Protein AF-A0A3P5XHW2-F1 (afdb_monomer_lite)

Organism: NCBI:txid2483812

Secondary structure (DSSP, 8-state):
--SS---TTHHHHH-HHHHHHHHHHHHHHHHHHHHHHHHHHHHH-GGGS-TTTHHHHHHHHHHHHHHHHHHHHHHHHHHHHHHHHHTT---HHHHHHHHHHHHHHHHHHH--TTHHHHHHHHHHHHHHHHHHH-GGG-

Radius of gyration: 16.97 Å; chains: 1; bounding box: 42×30×45 Å

pLDDT: mean 77.29, std 12.55, range [46.97, 91.38]

Sequence (138 aa):
MSLIASTPRGFSLAGWRAVAGVTLGWCLAPALLAGLGWMVLQISGPDRIGPDYPGWEMLAVFFALSPLITGPVWGVIGAGAAWGMQHGAYGSLSAALLGALAGFAAEVSTGIPLLAPLGAAFATFHRFTLALIRPGAF

Structure (mmCIF, N/CA/C/O backbone):
data_AF-A0A3P5XHW2-F1
#
_entry.id   AF-A0A3P5XHW2-F1
#
loop_
_atom_site.group_PDB
_atom_site.id
_atom_site.type_symbol
_atom_site.label_atom_id
_atom_site.label_alt_id
_atom_site.label_comp_id
_atom_site.label_asym_id
_atom_site.label_entity_id
_atom_site.label_seq_id
_atom_site.pdbx_PDB_ins_code
_atom_site.Cartn_x
_atom_site.Cartn_y
_atom_site.Cartn_z
_atom_site.occupancy
_atom_site.B_iso_or_equiv
_atom_site.auth_seq_id
_atom_site.auth_comp_id
_atom_site.auth_asym_id
_atom_site.auth_atom_id
_atom_site.pdbx_PDB_model_num
ATOM 1 N N . MET A 1 1 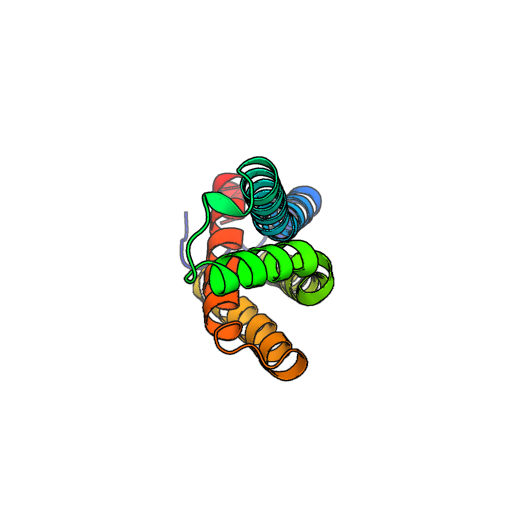? -2.476 6.298 21.266 1.00 46.97 1 MET A N 1
ATOM 2 C CA . MET A 1 1 ? -2.609 5.876 19.857 1.00 46.97 1 MET A CA 1
ATOM 3 C C . MET A 1 1 ? -2.057 4.476 19.768 1.00 46.97 1 MET A C 1
ATOM 5 O O . MET A 1 1 ? -0.890 4.282 20.100 1.00 46.97 1 MET A O 1
ATOM 9 N N . SER A 1 2 ? -2.901 3.491 19.484 1.00 47.50 2 SER A N 1
ATOM 10 C CA . SER A 1 2 ? -2.457 2.104 19.478 1.00 47.50 2 SER A CA 1
ATOM 11 C C . SER A 1 2 ? -1.799 1.815 18.136 1.00 47.50 2 SER A C 1
ATOM 13 O O . SER A 1 2 ? -2.443 1.757 17.093 1.00 47.50 2 SER A O 1
ATOM 15 N N . LEU A 1 3 ? -0.489 1.567 18.143 1.00 54.59 3 LEU A N 1
ATOM 16 C CA . LEU A 1 3 ? 0.191 1.023 16.964 1.00 54.59 3 LEU A CA 1
ATOM 17 C C . LEU A 1 3 ? -0.292 -0.398 16.625 1.00 54.59 3 LEU A C 1
ATOM 19 O O . LEU A 1 3 ? 0.018 -0.891 15.540 1.00 54.59 3 LEU A O 1
ATOM 23 N N . ILE A 1 4 ? -1.092 -1.017 17.495 1.00 63.56 4 ILE A N 1
ATOM 24 C CA . ILE A 1 4 ? -1.443 -2.434 17.450 1.00 63.56 4 ILE A CA 1
ATOM 25 C C . ILE A 1 4 ? -2.694 -2.685 16.601 1.00 63.56 4 ILE A C 1
ATOM 27 O O . ILE A 1 4 ? -2.693 -3.641 15.836 1.00 63.56 4 ILE A O 1
ATOM 31 N N . ALA A 1 5 ? -3.728 -1.838 16.671 1.00 67.38 5 ALA A N 1
ATOM 32 C CA . ALA A 1 5 ? -4.971 -2.025 15.914 1.00 67.38 5 ALA A CA 1
ATOM 33 C C . ALA A 1 5 ? -5.813 -0.740 15.853 1.00 67.38 5 ALA A C 1
ATOM 35 O O . ALA A 1 5 ? -5.706 0.110 16.731 1.00 67.38 5 ALA A O 1
ATOM 36 N N . SER A 1 6 ? -6.660 -0.619 14.830 1.00 76.75 6 SER A N 1
ATOM 37 C CA . SER A 1 6 ? -7.662 0.447 14.705 1.00 76.75 6 SER A CA 1
ATOM 38 C C . SER A 1 6 ? -8.710 0.390 15.822 1.00 76.75 6 SER A C 1
ATOM 40 O O . SER A 1 6 ? -9.020 -0.687 16.324 1.00 76.75 6 SER A O 1
ATOM 42 N N . THR A 1 7 ? -9.350 1.511 16.150 1.00 78.75 7 THR A N 1
ATOM 43 C CA . THR A 1 7 ? -10.450 1.515 17.132 1.00 78.75 7 THR A CA 1
ATOM 44 C C . THR A 1 7 ? -11.720 0.831 16.580 1.00 78.75 7 THR A C 1
ATOM 46 O O . THR A 1 7 ? -11.900 0.785 15.362 1.00 78.75 7 THR A O 1
ATOM 49 N N . PRO A 1 8 ? -12.667 0.360 17.424 1.00 72.44 8 PRO A N 1
ATOM 50 C CA . PRO A 1 8 ? -13.936 -0.264 16.990 1.00 72.44 8 PRO A CA 1
ATOM 51 C C . PRO A 1 8 ? -14.897 0.652 16.201 1.00 72.44 8 PRO A C 1
ATOM 53 O O . PRO A 1 8 ? -16.014 0.267 15.874 1.00 72.44 8 PRO A O 1
ATOM 56 N N . ARG A 1 9 ? -14.488 1.893 15.916 1.00 78.88 9 ARG A N 1
ATOM 57 C CA . ARG A 1 9 ? -15.175 2.864 15.049 1.00 78.88 9 ARG A CA 1
ATOM 58 C C . ARG A 1 9 ? -14.206 3.491 14.039 1.00 78.88 9 ARG A C 1
ATOM 60 O O . ARG A 1 9 ? -14.477 4.560 13.492 1.00 78.88 9 ARG A O 1
ATOM 67 N N . GLY A 1 10 ? -13.066 2.846 13.791 1.00 78.00 10 GLY A N 1
ATOM 68 C CA . GLY A 1 10 ? -11.980 3.386 12.978 1.00 78.00 10 GLY A CA 1
ATOM 69 C C . GLY A 1 10 ? -12.457 3.798 11.589 1.00 78.00 10 GLY A C 1
ATOM 70 O O . GLY A 1 10 ? -12.137 4.889 11.123 1.00 78.00 10 GLY A O 1
ATOM 71 N N . PHE A 1 11 ? -13.314 2.991 10.958 1.00 83.75 11 PHE A N 1
ATOM 72 C CA . PHE A 1 11 ? -13.835 3.312 9.629 1.00 83.75 11 PHE A CA 1
ATOM 73 C C . PHE A 1 11 ? -14.775 4.526 9.610 1.00 83.75 11 PHE A C 1
ATOM 75 O O . PHE A 1 11 ? -14.666 5.355 8.709 1.00 83.75 11 PHE A O 1
ATOM 82 N N . SER A 1 12 ? -15.662 4.686 10.601 1.00 85.25 12 SER A N 1
ATOM 83 C CA . SER A 1 12 ? -16.545 5.862 10.658 1.00 85.25 12 SER A CA 1
ATOM 84 C C . SER A 1 12 ? -15.765 7.149 10.936 1.00 85.25 12 SER A C 1
ATOM 86 O O . SER A 1 12 ? -16.152 8.214 10.468 1.00 85.25 12 SER A O 1
ATOM 88 N N . LEU A 1 13 ? -14.663 7.045 11.686 1.00 83.75 13 LEU A N 1
ATOM 89 C CA . LEU A 1 13 ? -13.793 8.168 12.040 1.00 83.75 13 LEU A CA 1
ATOM 90 C C . LEU A 1 13 ? -12.844 8.560 10.900 1.00 83.75 13 LEU A C 1
ATOM 92 O O . LEU A 1 13 ? -12.595 9.746 10.684 1.00 83.75 13 LEU A O 1
ATOM 96 N N . ALA A 1 14 ? -12.322 7.586 10.154 1.00 85.19 14 ALA A N 1
ATOM 97 C CA . ALA A 1 14 ? -11.479 7.856 8.995 1.00 85.19 14 ALA A CA 1
ATOM 98 C C . ALA A 1 14 ? -12.298 8.313 7.779 1.00 85.19 14 ALA A C 1
ATOM 100 O O . ALA A 1 14 ? -11.922 9.269 7.094 1.00 85.19 14 ALA A O 1
ATOM 101 N N . GLY A 1 15 ? -13.433 7.650 7.541 1.00 87.81 15 GLY A N 1
ATOM 102 C CA . GLY A 1 15 ? -14.312 7.858 6.398 1.00 87.81 15 GLY A CA 1
ATOM 103 C C . GLY A 1 15 ? -13.784 7.228 5.105 1.00 87.81 15 GLY A C 1
ATOM 104 O O . GLY A 1 15 ? -12.580 7.176 4.849 1.00 87.81 15 GLY A O 1
ATOM 105 N N . TRP A 1 16 ? -14.706 6.798 4.235 1.00 88.31 16 TRP A N 1
ATOM 106 C CA . TRP A 1 16 ? -14.367 6.121 2.974 1.00 88.31 16 TRP A CA 1
ATOM 107 C C . TRP A 1 16 ? -13.466 6.969 2.066 1.00 88.31 16 TRP A C 1
ATOM 109 O O . TRP A 1 16 ? -12.580 6.436 1.408 1.00 88.31 16 TRP A O 1
ATOM 119 N N . ARG A 1 17 ? -13.656 8.296 2.070 1.00 89.75 17 ARG A N 1
ATOM 120 C CA . ARG A 1 17 ? -12.87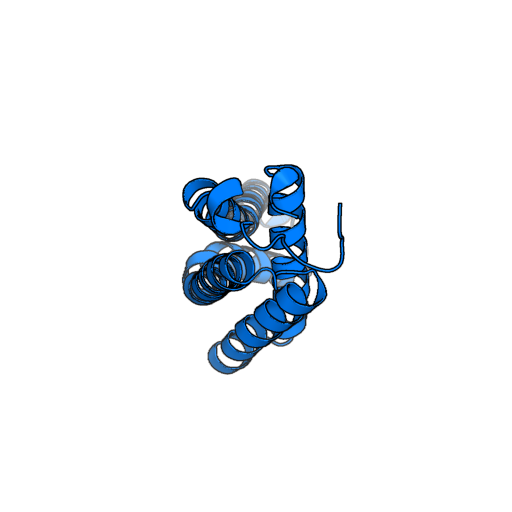4 9.237 1.254 1.00 89.75 17 ARG A CA 1
ATOM 121 C C . ARG A 1 17 ? -11.396 9.233 1.625 1.00 89.75 17 ARG A C 1
ATOM 123 O O . ARG A 1 17 ? -10.559 9.308 0.735 1.00 89.75 17 ARG A O 1
ATOM 130 N N . ALA A 1 18 ? -11.075 9.140 2.918 1.00 87.25 18 ALA A N 1
ATOM 131 C CA . ALA A 1 18 ? -9.687 9.089 3.364 1.00 87.25 18 ALA A CA 1
ATOM 132 C C . ALA A 1 18 ? -9.047 7.754 2.975 1.00 87.25 18 ALA A C 1
ATOM 134 O O . ALA A 1 18 ? -7.951 7.748 2.429 1.00 87.25 18 ALA A O 1
ATOM 135 N N . VAL A 1 19 ? -9.756 6.638 3.181 1.00 88.44 19 VAL A N 1
ATOM 136 C CA . VAL A 1 19 ? -9.275 5.304 2.787 1.00 88.44 19 VAL A CA 1
ATOM 137 C C . VAL A 1 19 ? -9.032 5.243 1.280 1.00 88.44 19 VAL A C 1
ATOM 139 O O . VAL A 1 19 ? -7.918 4.953 0.861 1.00 88.44 19 VAL A O 1
ATOM 142 N N . ALA A 1 20 ? -10.028 5.606 0.468 1.00 89.94 20 ALA A N 1
ATOM 143 C CA . ALA A 1 20 ? -9.908 5.619 -0.987 1.00 89.94 20 ALA A CA 1
ATOM 144 C C . ALA A 1 20 ? -8.823 6.592 -1.470 1.00 89.94 20 ALA A C 1
ATOM 146 O O . ALA A 1 20 ? -8.023 6.229 -2.324 1.00 89.94 20 ALA A O 1
ATOM 147 N N . GLY A 1 21 ? -8.754 7.799 -0.901 1.00 90.06 21 GLY A N 1
ATOM 148 C CA . GLY A 1 21 ? -7.755 8.802 -1.266 1.00 90.06 21 GLY A CA 1
ATOM 149 C C . GLY A 1 21 ? -6.325 8.353 -0.969 1.00 90.06 21 GLY A C 1
ATOM 150 O O . GLY A 1 21 ? -5.455 8.506 -1.819 1.00 90.06 21 GLY A O 1
ATOM 151 N N . VAL A 1 22 ? -6.078 7.747 0.195 1.00 90.25 22 VAL A N 1
ATOM 152 C CA . VAL A 1 22 ? -4.749 7.225 0.552 1.00 90.25 22 VAL A CA 1
ATOM 153 C C . VAL A 1 22 ? -4.398 5.995 -0.280 1.00 90.25 22 VAL A C 1
ATOM 155 O O . VAL A 1 22 ? -3.268 5.888 -0.747 1.00 90.25 22 VAL A O 1
ATOM 158 N N . THR A 1 23 ? -5.355 5.096 -0.528 1.00 89.81 23 THR A N 1
ATOM 159 C CA . THR A 1 23 ? -5.151 3.944 -1.419 1.00 89.81 23 THR A CA 1
ATOM 160 C C . THR A 1 23 ? -4.810 4.388 -2.839 1.00 89.81 23 THR A C 1
ATOM 162 O O . THR A 1 23 ? -3.840 3.902 -3.410 1.00 89.81 23 THR A O 1
ATOM 165 N N . LEU A 1 24 ? -5.560 5.338 -3.403 1.00 87.75 24 LEU A N 1
ATOM 166 C CA . LEU A 1 24 ? -5.281 5.894 -4.728 1.00 87.75 24 LEU A CA 1
ATOM 167 C C . LEU A 1 24 ? -3.951 6.647 -4.748 1.00 87.75 24 LEU A C 1
ATOM 169 O O . LEU A 1 24 ? -3.190 6.494 -5.695 1.00 87.75 24 LEU A O 1
ATOM 173 N N . GLY A 1 25 ? -3.645 7.412 -3.699 1.00 86.62 25 GLY A N 1
ATOM 174 C CA . GLY A 1 25 ? -2.376 8.121 -3.563 1.00 86.62 25 GLY A CA 1
ATOM 175 C C . GLY A 1 25 ? -1.184 7.171 -3.604 1.00 86.62 25 GLY A C 1
ATOM 176 O O . GLY A 1 25 ? -0.265 7.391 -4.382 1.00 86.62 25 GLY A O 1
ATOM 177 N N . TRP A 1 26 ? -1.219 6.078 -2.841 1.00 85.69 26 TRP A N 1
ATOM 178 C CA . TRP A 1 26 ? -0.147 5.078 -2.847 1.00 85.69 26 TRP A CA 1
ATOM 179 C C . TRP A 1 26 ? -0.128 4.186 -4.092 1.00 85.69 26 TRP A C 1
ATOM 181 O O . TRP A 1 26 ? 0.936 3.708 -4.468 1.00 85.69 26 TRP A O 1
ATOM 191 N N . CYS A 1 27 ? -1.267 4.004 -4.761 1.00 85.31 27 CYS A N 1
ATOM 192 C CA . CYS A 1 27 ? -1.331 3.340 -6.062 1.00 85.31 27 CYS A CA 1
ATOM 193 C C . CYS A 1 27 ? -0.693 4.200 -7.168 1.00 85.31 27 CYS A C 1
ATOM 195 O O . CYS A 1 27 ? 0.065 3.701 -7.995 1.00 85.31 27 CYS A O 1
ATOM 197 N N . LEU A 1 28 ? -0.970 5.508 -7.174 1.00 82.69 28 LEU A N 1
ATOM 198 C CA . LEU A 1 28 ? -0.555 6.422 -8.239 1.00 82.69 28 LEU A CA 1
ATOM 199 C C . LEU A 1 28 ? 0.822 7.047 -8.005 1.00 82.69 28 LEU A C 1
ATOM 201 O O . LEU A 1 28 ? 1.537 7.278 -8.973 1.00 82.69 28 LEU A O 1
ATOM 205 N N . ALA A 1 29 ? 1.220 7.328 -6.761 1.00 81.12 29 ALA A N 1
ATOM 206 C CA . ALA A 1 29 ? 2.465 8.043 -6.470 1.00 81.12 29 ALA A CA 1
ATOM 207 C C . ALA A 1 29 ? 3.722 7.332 -7.006 1.00 81.12 29 ALA A C 1
ATOM 209 O O . ALA A 1 29 ? 4.524 8.005 -7.656 1.00 81.12 29 ALA A O 1
ATOM 210 N N . PRO A 1 30 ? 3.901 6.006 -6.836 1.00 72.94 30 PRO A N 1
ATOM 211 C CA . PRO A 1 30 ? 5.042 5.301 -7.420 1.00 72.94 30 PRO A CA 1
ATOM 212 C C . PRO A 1 30 ? 5.051 5.376 -8.951 1.00 72.94 30 PRO A C 1
ATOM 214 O O . PRO A 1 30 ? 6.104 5.554 -9.555 1.00 72.94 30 PRO A O 1
ATOM 217 N N . ALA A 1 31 ? 3.875 5.312 -9.578 1.00 73.56 31 ALA A N 1
ATOM 218 C CA . ALA A 1 31 ? 3.743 5.396 -11.027 1.00 73.56 31 ALA A CA 1
ATOM 219 C C . ALA A 1 31 ? 4.033 6.789 -11.576 1.00 73.56 31 ALA A C 1
ATOM 221 O O . ALA A 1 31 ? 4.657 6.928 -12.625 1.00 73.56 31 ALA A O 1
ATOM 222 N N . LEU A 1 32 ? 3.624 7.823 -10.843 1.00 73.06 32 LEU A N 1
ATOM 223 C CA . LEU A 1 32 ? 3.897 9.215 -11.178 1.00 73.06 32 LEU A CA 1
ATOM 224 C C . LEU A 1 32 ? 5.396 9.510 -11.055 1.00 73.06 32 LEU A C 1
ATOM 226 O O . LEU A 1 32 ? 5.980 10.077 -11.974 1.00 73.06 32 LEU A O 1
ATOM 230 N N . LEU A 1 33 ? 6.037 9.059 -9.970 1.00 72.25 33 LEU A N 1
ATOM 231 C CA . LEU A 1 33 ? 7.486 9.184 -9.778 1.00 72.25 33 LEU A CA 1
ATOM 232 C C . LEU A 1 33 ? 8.275 8.450 -10.863 1.00 72.25 33 LEU A C 1
ATOM 234 O O . LEU A 1 33 ? 9.252 8.985 -11.379 1.00 72.25 33 LEU A O 1
ATOM 238 N N . ALA A 1 34 ? 7.838 7.256 -11.246 1.00 69.38 34 ALA A N 1
ATOM 239 C CA . ALA A 1 34 ? 8.486 6.492 -12.299 1.00 69.38 34 ALA A CA 1
ATOM 240 C C . ALA A 1 34 ? 8.269 7.063 -13.699 1.00 69.38 34 ALA A C 1
ATOM 242 O O . ALA A 1 34 ? 9.214 7.107 -14.482 1.00 69.38 34 ALA A O 1
ATOM 243 N N . GLY A 1 35 ? 7.064 7.549 -14.005 1.00 68.44 35 GLY A N 1
ATOM 244 C CA . GLY A 1 35 ? 6.783 8.250 -15.256 1.00 68.44 35 GLY A CA 1
ATOM 245 C C . GLY A 1 35 ? 7.612 9.530 -15.386 1.00 68.44 35 GLY A C 1
ATOM 246 O O . GLY A 1 35 ? 8.204 9.775 -16.435 1.00 68.44 35 GLY A O 1
ATOM 247 N N . LEU A 1 36 ? 7.730 10.309 -14.305 1.00 71.25 36 LEU A N 1
ATOM 248 C CA . LEU A 1 36 ? 8.609 11.481 -14.254 1.00 71.25 36 LEU A CA 1
ATOM 249 C C . LEU A 1 36 ? 10.084 11.090 -14.395 1.00 71.25 36 LEU A C 1
ATOM 251 O O . LEU A 1 36 ? 10.807 11.729 -15.154 1.00 71.25 36 LEU A O 1
ATOM 255 N N . GLY A 1 37 ? 10.516 10.022 -13.719 1.00 69.81 37 GLY A N 1
ATOM 256 C CA . GLY A 1 37 ? 11.857 9.459 -13.864 1.00 69.81 37 GLY A CA 1
ATOM 257 C C . GLY A 1 37 ? 12.162 9.109 -15.319 1.00 69.81 37 GLY A C 1
ATOM 258 O O . GLY A 1 37 ? 13.146 9.595 -15.864 1.00 69.81 37 GLY A O 1
ATOM 259 N N . TRP A 1 38 ? 11.271 8.372 -15.985 1.00 67.06 38 TRP A N 1
ATOM 260 C CA . TRP A 1 38 ? 11.396 8.027 -17.403 1.00 67.06 38 TRP A CA 1
ATOM 261 C C . TRP A 1 38 ? 11.517 9.258 -18.306 1.00 67.06 38 TRP A C 1
ATOM 263 O O . TRP A 1 38 ? 12.383 9.306 -19.178 1.00 67.06 38 TRP A O 1
ATOM 273 N N . MET A 1 39 ? 10.679 10.277 -18.087 1.00 68.12 39 MET A N 1
ATOM 274 C CA . MET A 1 39 ? 10.747 11.527 -18.850 1.00 68.12 39 MET A CA 1
ATOM 275 C C . MET A 1 39 ? 12.104 12.219 -18.685 1.00 68.12 39 MET A C 1
ATOM 277 O O . MET A 1 39 ? 12.674 12.674 -19.673 1.00 68.12 39 MET A O 1
ATOM 281 N N . VAL A 1 40 ? 12.655 12.262 -17.467 1.00 71.25 40 VAL A N 1
ATOM 282 C CA . VAL A 1 40 ? 13.990 12.830 -17.211 1.00 71.25 40 VAL A CA 1
ATOM 283 C C . VAL A 1 40 ? 15.069 12.053 -17.964 1.00 71.25 40 VAL A C 1
ATOM 285 O O . VAL A 1 40 ? 15.935 12.670 -18.587 1.00 71.25 40 VAL A O 1
ATOM 288 N N . LEU A 1 41 ? 15.005 10.719 -17.969 1.00 68.25 41 LEU A N 1
ATOM 289 C CA . LEU A 1 41 ? 15.971 9.883 -18.687 1.00 68.25 41 LEU A CA 1
ATOM 290 C C . LEU A 1 41 ? 15.931 10.139 -20.201 1.00 68.25 41 LEU A C 1
ATOM 292 O O . LEU A 1 41 ? 16.974 10.362 -20.810 1.00 68.25 41 LEU A O 1
ATOM 296 N N . GLN A 1 42 ? 14.736 10.224 -20.788 1.00 66.50 42 GLN A N 1
ATOM 297 C CA . GLN A 1 42 ? 14.553 10.517 -22.216 1.00 66.50 42 GLN A CA 1
ATOM 298 C C . GLN A 1 42 ? 15.063 11.913 -22.610 1.00 66.50 42 GLN A C 1
ATOM 300 O O . GLN A 1 42 ? 15.666 12.084 -23.668 1.00 66.50 42 GLN A O 1
ATOM 305 N N . ILE A 1 43 ? 14.876 12.916 -21.745 1.00 69.31 43 ILE A N 1
ATOM 306 C CA . ILE A 1 43 ? 15.357 14.290 -21.980 1.00 69.31 43 ILE A CA 1
ATOM 307 C C . ILE A 1 43 ? 16.891 14.383 -21.866 1.00 69.31 43 ILE A C 1
ATOM 309 O O . ILE A 1 43 ? 17.506 15.249 -22.486 1.00 69.31 43 ILE A O 1
ATOM 313 N N . SER A 1 44 ? 17.529 13.488 -21.106 1.00 68.25 44 SER A N 1
ATOM 314 C CA . SER A 1 44 ? 18.980 13.501 -20.853 1.00 68.25 44 SER A CA 1
ATOM 315 C C . SER A 1 44 ? 19.830 13.047 -22.049 1.00 68.25 44 SER A C 1
ATOM 317 O O . SER A 1 44 ? 21.034 13.315 -22.071 1.00 68.25 44 SER A O 1
ATOM 319 N N . GLY A 1 45 ? 19.204 12.421 -23.050 1.00 59.38 45 GLY A N 1
ATOM 320 C CA . GLY A 1 45 ? 19.825 11.952 -24.285 1.00 59.38 45 GLY A CA 1
ATOM 321 C C . GLY A 1 45 ? 20.519 10.582 -24.148 1.00 59.38 45 GLY A C 1
ATOM 322 O O . GLY A 1 45 ? 21.175 10.324 -23.136 1.00 59.38 45 GLY A O 1
ATOM 323 N N . PRO A 1 46 ? 20.426 9.713 -25.172 1.00 53.81 46 PRO A N 1
ATOM 324 C CA . PRO A 1 46 ? 20.945 8.340 -25.129 1.00 53.81 46 PRO A CA 1
ATOM 325 C C . PRO A 1 46 ? 22.477 8.254 -24.995 1.00 53.81 46 PRO A C 1
ATOM 327 O O . PRO A 1 46 ? 22.984 7.297 -24.424 1.00 53.81 46 PRO A O 1
ATOM 330 N N . ASP A 1 47 ? 23.222 9.279 -25.427 1.00 54.16 47 ASP A N 1
ATOM 331 C CA . ASP A 1 47 ? 24.697 9.285 -25.401 1.00 54.16 47 ASP A CA 1
ATOM 332 C C . ASP A 1 47 ? 25.312 9.603 -24.022 1.00 54.16 47 ASP A C 1
ATOM 334 O O . ASP A 1 47 ? 26.522 9.478 -23.832 1.00 54.16 47 ASP A O 1
ATOM 338 N N . ARG A 1 48 ? 24.508 10.028 -23.036 1.00 54.16 48 ARG A N 1
ATOM 339 C CA . ARG A 1 48 ? 24.964 10.285 -21.649 1.00 54.16 48 ARG A CA 1
ATOM 340 C C . ARG A 1 48 ? 24.725 9.110 -20.708 1.00 54.16 48 ARG A C 1
ATOM 342 O O . ARG A 1 48 ? 25.025 9.185 -19.517 1.00 54.16 48 ARG A O 1
ATOM 349 N N . ILE A 1 49 ? 24.152 8.046 -21.243 1.00 51.06 49 ILE A N 1
ATOM 350 C CA . ILE A 1 49 ? 23.490 6.996 -20.500 1.00 51.06 49 ILE A CA 1
ATOM 351 C C . ILE A 1 49 ? 24.245 5.694 -20.794 1.00 51.06 49 ILE A C 1
ATOM 353 O O . ILE A 1 49 ? 24.137 5.107 -21.863 1.00 51.06 49 ILE A O 1
ATOM 357 N N . GLY A 1 50 ? 25.111 5.304 -19.855 1.00 49.12 50 GLY A N 1
ATOM 358 C CA . GLY A 1 50 ? 25.991 4.142 -19.993 1.00 49.12 50 GLY A CA 1
ATOM 359 C C . GLY A 1 50 ? 25.245 2.796 -20.047 1.00 49.12 50 GLY A C 1
ATOM 360 O O . GLY A 1 50 ? 24.055 2.732 -19.740 1.00 49.12 50 GLY A O 1
ATOM 361 N N . PRO A 1 51 ? 25.952 1.697 -20.374 1.00 50.66 51 PRO A N 1
ATOM 362 C CA . PRO A 1 51 ? 25.381 0.360 -20.597 1.00 50.66 51 PRO A CA 1
ATOM 363 C C . PRO A 1 51 ? 24.639 -0.271 -19.395 1.00 50.66 51 PRO A C 1
ATOM 365 O O . PRO A 1 51 ? 23.977 -1.291 -19.567 1.00 50.66 51 PRO A O 1
ATOM 368 N N . ASP A 1 52 ? 24.677 0.350 -18.211 1.00 54.06 52 ASP A N 1
ATOM 369 C CA . ASP A 1 52 ? 24.000 -0.094 -16.978 1.00 54.06 52 ASP A CA 1
ATOM 370 C C . ASP A 1 52 ? 22.545 0.417 -16.826 1.00 54.06 52 ASP A C 1
ATOM 372 O O . ASP A 1 52 ? 21.884 0.177 -15.813 1.00 54.06 52 ASP A O 1
ATOM 376 N N . TYR A 1 53 ? 22.000 1.103 -17.836 1.00 57.28 53 TYR A N 1
ATOM 377 C CA . TYR A 1 53 ? 20.641 1.662 -17.818 1.00 57.28 53 TYR A CA 1
ATOM 378 C C . TYR A 1 53 ? 19.419 0.744 -18.020 1.00 57.28 53 TYR A C 1
ATOM 380 O O . TYR A 1 53 ? 18.328 1.175 -17.623 1.00 57.28 53 TYR A O 1
ATOM 388 N N . PRO A 1 54 ? 19.503 -0.488 -18.569 1.00 57.41 54 PRO A N 1
ATOM 389 C CA . PRO A 1 54 ? 18.293 -1.252 -18.883 1.00 57.41 54 PRO A CA 1
ATOM 390 C C . PRO A 1 54 ? 17.481 -1.617 -17.630 1.00 57.41 54 PRO A C 1
ATOM 392 O O . PRO A 1 54 ? 16.264 -1.762 -17.703 1.00 57.41 54 PRO A O 1
ATOM 395 N N . GLY A 1 55 ? 18.121 -1.690 -16.456 1.00 56.25 55 GLY A N 1
ATOM 396 C CA . GLY A 1 55 ? 17.434 -1.917 -15.183 1.00 56.25 55 GLY A CA 1
ATOM 397 C C . GLY A 1 55 ? 16.539 -0.751 -14.750 1.00 56.25 55 GLY A C 1
ATOM 398 O O . GLY A 1 55 ? 15.423 -0.985 -14.293 1.00 56.25 55 GLY A O 1
ATOM 399 N N . TRP A 1 56 ? 16.987 0.497 -14.927 1.00 55.91 56 TRP A N 1
ATOM 400 C CA . TRP A 1 56 ? 16.230 1.699 -14.542 1.00 55.91 56 TRP A CA 1
ATOM 401 C C . TRP A 1 56 ? 15.070 1.977 -15.485 1.00 55.91 56 TRP A C 1
ATOM 403 O O . TRP A 1 56 ? 13.988 2.362 -15.043 1.00 55.91 56 TRP A O 1
ATOM 413 N N . GLU A 1 57 ? 15.279 1.716 -16.771 1.00 58.94 57 GLU A N 1
ATOM 414 C CA . GLU A 1 57 ? 14.230 1.776 -17.775 1.00 58.94 57 GLU A CA 1
ATOM 415 C C . GLU A 1 57 ? 13.130 0.742 -17.501 1.00 58.94 57 GLU A C 1
ATOM 417 O O . GLU A 1 57 ? 11.947 1.085 -17.444 1.00 58.94 57 GLU A O 1
ATOM 422 N N . MET A 1 58 ? 13.505 -0.510 -17.229 1.00 56.81 58 MET A N 1
ATOM 423 C CA . MET A 1 58 ? 12.547 -1.569 -16.917 1.00 56.81 58 MET A CA 1
ATOM 424 C C . MET A 1 58 ? 11.805 -1.304 -15.598 1.00 56.81 58 MET A C 1
ATOM 426 O O . MET A 1 58 ? 10.602 -1.550 -15.521 1.00 56.81 58 MET A O 1
ATOM 430 N N . LEU A 1 59 ? 12.477 -0.733 -14.588 1.00 57.38 59 LEU A N 1
ATOM 431 C CA . LEU A 1 59 ? 11.847 -0.301 -13.336 1.00 57.38 59 LEU A CA 1
ATOM 432 C C . LEU A 1 59 ? 10.834 0.821 -13.581 1.00 57.38 59 LEU A C 1
ATOM 434 O O . LEU A 1 59 ? 9.732 0.791 -13.043 1.00 57.38 59 LEU A O 1
ATOM 438 N N . ALA A 1 60 ? 11.193 1.811 -14.395 1.00 59.53 60 ALA A N 1
ATOM 439 C CA . ALA A 1 60 ? 10.343 2.955 -14.677 1.00 59.53 60 ALA A CA 1
ATOM 440 C C . ALA A 1 60 ? 9.119 2.569 -15.522 1.00 59.53 60 ALA A C 1
ATOM 442 O O . ALA A 1 60 ? 8.012 3.003 -15.211 1.00 59.53 60 ALA A O 1
ATOM 443 N N . VAL A 1 61 ? 9.277 1.681 -16.510 1.00 59.00 61 VAL A N 1
ATOM 444 C CA . VAL A 1 61 ? 8.156 1.075 -17.251 1.00 59.00 61 VAL A CA 1
ATOM 445 C C . VAL A 1 61 ? 7.288 0.231 -16.321 1.00 59.00 61 VAL A C 1
ATOM 447 O O . VAL A 1 61 ? 6.064 0.354 -16.345 1.00 59.00 61 VAL A O 1
ATOM 450 N N . PHE A 1 62 ? 7.902 -0.583 -15.458 1.00 58.81 62 PHE A N 1
ATOM 451 C CA . PHE A 1 62 ? 7.181 -1.403 -14.492 1.00 58.81 62 PHE A CA 1
ATOM 452 C C . PHE A 1 62 ? 6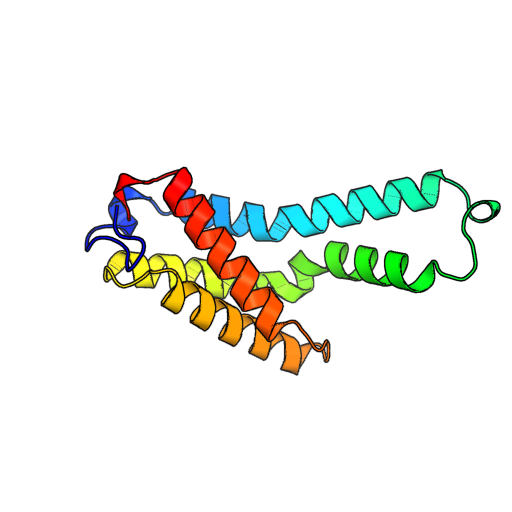.353 -0.551 -13.529 1.00 58.81 62 PHE A C 1
ATOM 454 O O . PHE A 1 62 ? 5.165 -0.803 -13.357 1.00 58.81 62 PHE A O 1
ATOM 461 N N . PHE A 1 63 ? 6.936 0.497 -12.948 1.00 62.25 63 PHE A N 1
ATOM 462 C CA . PHE A 1 63 ? 6.229 1.401 -12.050 1.00 62.25 63 PHE A CA 1
ATOM 463 C C . PHE A 1 63 ? 5.189 2.258 -12.784 1.00 62.25 63 PHE A C 1
ATOM 465 O O . PHE A 1 63 ? 4.109 2.464 -12.235 1.00 62.25 63 PHE A O 1
ATOM 472 N N . ALA A 1 64 ? 5.443 2.696 -14.021 1.00 57.25 64 ALA A N 1
ATOM 473 C CA . ALA A 1 64 ? 4.476 3.436 -14.837 1.00 57.25 64 ALA A CA 1
ATOM 474 C C . ALA A 1 64 ? 3.254 2.583 -15.218 1.00 57.25 64 ALA A C 1
ATOM 476 O O . ALA A 1 64 ? 2.125 3.069 -15.191 1.00 57.25 64 ALA A O 1
ATOM 477 N N . LEU A 1 65 ? 3.461 1.296 -15.511 1.00 57.50 65 LEU A N 1
ATOM 478 C CA . LEU A 1 65 ? 2.391 0.320 -15.729 1.00 57.50 65 LEU A CA 1
ATOM 479 C C . LEU A 1 65 ? 1.858 -0.269 -14.414 1.00 57.50 65 LEU A C 1
ATOM 481 O O . LEU A 1 65 ? 0.834 -0.954 -14.416 1.00 57.50 65 LEU A O 1
ATOM 485 N N . SER A 1 66 ? 2.499 0.014 -13.275 1.00 65.81 66 SER A N 1
ATOM 486 C CA . SER A 1 66 ? 2.130 -0.588 -11.995 1.00 65.81 66 SER A CA 1
ATOM 487 C C . SER A 1 66 ? 0.715 -0.248 -11.535 1.00 65.81 66 SER A C 1
ATOM 489 O O . SER A 1 66 ? 0.104 -1.144 -10.976 1.00 65.81 66 SER A O 1
ATOM 491 N N . PRO A 1 67 ? 0.086 0.913 -11.801 1.00 62.06 67 PRO A N 1
ATOM 492 C CA . PRO A 1 67 ? -1.319 1.114 -11.439 1.00 62.06 67 PRO A CA 1
ATOM 493 C C . PRO A 1 67 ? -2.263 0.226 -12.250 1.00 62.06 67 PRO A C 1
ATOM 495 O O . PRO A 1 67 ? -3.310 -0.170 -11.752 1.00 62.06 67 PRO A O 1
ATOM 498 N N . LEU A 1 68 ? -1.897 -0.111 -13.491 1.00 61.66 68 LEU A N 1
ATOM 499 C CA . LEU A 1 68 ? -2.663 -1.022 -14.345 1.00 61.66 68 LEU A CA 1
ATOM 500 C C . LEU A 1 68 ? -2.495 -2.480 -13.898 1.00 61.66 68 LEU A C 1
ATOM 502 O O . LEU A 1 68 ? -3.470 -3.223 -13.860 1.00 61.66 68 LEU A O 1
ATOM 506 N N . ILE A 1 69 ? -1.279 -2.873 -13.513 1.00 64.94 69 ILE A N 1
ATOM 507 C CA . ILE A 1 69 ? -0.942 -4.254 -13.126 1.00 64.94 69 ILE A CA 1
ATOM 508 C C . ILE A 1 69 ? -1.283 -4.529 -11.650 1.00 64.94 69 ILE A C 1
ATOM 510 O O . ILE A 1 69 ? -1.834 -5.569 -11.302 1.00 64.94 69 ILE A O 1
ATOM 514 N N . THR A 1 70 ? -0.989 -3.576 -10.770 1.00 69.25 70 THR A N 1
ATOM 515 C CA . THR A 1 70 ? -1.158 -3.658 -9.308 1.00 69.25 70 THR A CA 1
ATOM 516 C C . THR A 1 70 ? -2.383 -2.895 -8.799 1.00 69.25 70 THR A C 1
ATOM 518 O O . THR A 1 70 ? -2.700 -2.964 -7.615 1.00 69.25 70 THR A O 1
ATOM 521 N N . GLY A 1 71 ? -3.140 -2.216 -9.664 1.00 73.94 71 GLY A N 1
ATOM 522 C CA . GLY A 1 71 ? -4.414 -1.583 -9.299 1.00 73.94 71 GLY A CA 1
ATOM 523 C C . GLY A 1 71 ? -5.378 -2.522 -8.560 1.00 73.94 71 GLY A C 1
ATOM 524 O O . GLY A 1 71 ? -5.902 -2.129 -7.515 1.00 73.94 71 GLY A O 1
ATOM 525 N N . PRO A 1 72 ? -5.560 -3.782 -9.006 1.00 79.75 72 PRO A N 1
ATOM 526 C CA . PRO A 1 72 ? -6.343 -4.772 -8.266 1.00 79.75 72 PRO A CA 1
ATOM 527 C C . PRO A 1 72 ? -5.784 -5.071 -6.865 1.00 79.75 72 PRO A C 1
ATOM 529 O O . PRO A 1 72 ? -6.554 -5.178 -5.912 1.00 79.75 72 PRO A O 1
ATOM 532 N N . VAL A 1 73 ? -4.454 -5.134 -6.712 1.00 82.00 73 VAL A N 1
ATOM 533 C CA . VAL A 1 73 ? -3.761 -5.330 -5.420 1.00 82.00 73 VAL A CA 1
ATOM 534 C C . VAL A 1 73 ? -4.096 -4.186 -4.469 1.00 82.00 73 VAL A C 1
ATOM 536 O O . VAL A 1 73 ? -4.497 -4.414 -3.328 1.00 82.00 73 VAL A O 1
ATOM 539 N N . TRP A 1 74 ? -4.012 -2.947 -4.950 1.00 86.19 74 TRP A N 1
ATOM 540 C CA . TRP A 1 74 ? -4.376 -1.765 -4.173 1.00 86.19 74 TRP A CA 1
ATOM 541 C C . TRP A 1 74 ? -5.867 -1.709 -3.845 1.00 86.19 74 TRP A C 1
ATOM 543 O O . TRP A 1 74 ? -6.230 -1.286 -2.747 1.00 86.19 74 TRP A O 1
ATOM 553 N N . GLY A 1 75 ? -6.729 -2.194 -4.740 1.00 86.44 75 GLY A N 1
ATOM 554 C CA . GLY A 1 75 ? -8.152 -2.391 -4.468 1.00 86.44 75 GLY A CA 1
ATOM 555 C C . GLY A 1 75 ? -8.386 -3.331 -3.283 1.00 86.44 75 GLY A C 1
ATOM 556 O O . GLY A 1 75 ? -9.131 -2.984 -2.365 1.00 86.44 75 GLY A O 1
ATOM 557 N N . VAL A 1 76 ? -7.688 -4.471 -3.251 1.00 88.56 76 VAL A N 1
ATOM 558 C CA . VAL A 1 76 ? -7.735 -5.433 -2.135 1.00 88.56 76 VAL A CA 1
ATOM 559 C C . VAL A 1 76 ? -7.195 -4.814 -0.845 1.00 88.56 76 VAL A C 1
ATOM 561 O O . VAL A 1 76 ? -7.837 -4.938 0.198 1.00 88.56 76 VAL A O 1
ATOM 564 N N . ILE A 1 77 ? -6.071 -4.093 -0.902 1.00 88.31 77 ILE A N 1
ATOM 565 C CA . ILE A 1 77 ? -5.501 -3.398 0.264 1.00 88.31 77 ILE A CA 1
ATOM 566 C C . ILE A 1 77 ? -6.488 -2.354 0.808 1.00 88.31 77 ILE A C 1
ATOM 568 O O . ILE A 1 77 ? -6.740 -2.310 2.010 1.00 88.31 77 ILE A O 1
ATOM 572 N N . GLY A 1 78 ? -7.098 -1.538 -0.056 1.00 89.25 78 GLY A N 1
ATOM 573 C CA . GLY A 1 78 ? -8.073 -0.520 0.343 1.00 89.25 78 GLY A CA 1
ATOM 574 C C . GLY A 1 78 ? -9.355 -1.108 0.937 1.00 89.25 78 GLY A C 1
ATOM 575 O O . GLY A 1 78 ? -9.826 -0.637 1.974 1.00 89.25 78 GLY A O 1
ATOM 576 N N . ALA A 1 79 ? -9.903 -2.156 0.320 1.00 91.25 79 ALA A N 1
ATOM 577 C CA . ALA A 1 79 ? -11.090 -2.846 0.818 1.00 91.25 79 ALA A CA 1
ATOM 578 C C . ALA A 1 79 ? -10.815 -3.574 2.143 1.00 91.25 79 ALA A C 1
ATOM 580 O O . ALA A 1 79 ? -11.599 -3.458 3.086 1.00 91.25 79 ALA A O 1
ATOM 581 N N . GLY A 1 80 ? -9.678 -4.266 2.251 1.00 89.50 80 GLY A N 1
ATOM 582 C CA . GLY A 1 80 ? -9.263 -4.941 3.478 1.00 89.50 80 GLY A CA 1
ATOM 583 C C . GLY A 1 80 ? -8.953 -3.962 4.611 1.00 89.50 80 GLY A C 1
ATOM 584 O O . GLY A 1 80 ? -9.312 -4.232 5.755 1.00 89.50 80 GLY A O 1
ATOM 585 N N . ALA A 1 81 ? -8.391 -2.788 4.306 1.00 87.94 81 ALA A N 1
ATOM 586 C CA . ALA A 1 81 ? -8.239 -1.703 5.271 1.00 87.94 81 ALA A CA 1
ATOM 587 C C . ALA A 1 81 ? -9.599 -1.214 5.782 1.00 87.94 81 ALA A C 1
ATOM 589 O O . ALA A 1 81 ? -9.810 -1.138 6.991 1.00 87.94 81 ALA A O 1
ATOM 590 N N . ALA A 1 82 ? -10.549 -0.940 4.882 1.00 89.88 82 ALA A N 1
ATOM 591 C CA . ALA A 1 82 ? -11.899 -0.528 5.263 1.00 89.88 82 ALA A CA 1
ATOM 592 C C . ALA A 1 82 ? -12.581 -1.573 6.160 1.00 89.88 82 ALA A C 1
ATOM 594 O O . ALA A 1 82 ? -13.099 -1.229 7.223 1.00 89.88 82 ALA A O 1
ATOM 595 N N . TRP A 1 83 ? -12.522 -2.847 5.771 1.00 91.25 83 TRP A N 1
ATOM 596 C CA . TRP A 1 83 ? -13.099 -3.954 6.530 1.00 91.25 83 TRP A CA 1
ATOM 597 C C . TRP A 1 83 ? -12.427 -4.137 7.898 1.00 91.25 83 TRP A C 1
ATOM 599 O O . TRP A 1 83 ? -13.112 -4.210 8.919 1.00 91.25 83 TRP A O 1
ATOM 609 N N . GLY A 1 84 ? -11.095 -4.125 7.958 1.00 87.06 84 GLY A N 1
ATOM 610 C CA . GLY A 1 84 ? -10.358 -4.237 9.215 1.00 87.06 84 GLY A CA 1
ATOM 611 C C . GLY A 1 84 ? -10.641 -3.068 10.164 1.00 87.06 84 GLY A C 1
ATOM 612 O O . GLY A 1 84 ? -10.776 -3.270 11.370 1.00 87.06 84 GLY A O 1
ATOM 613 N N . MET A 1 85 ? -10.789 -1.849 9.633 1.00 87.94 85 MET A N 1
ATOM 614 C CA . MET A 1 85 ? -11.114 -0.652 10.417 1.00 87.94 85 MET A CA 1
AT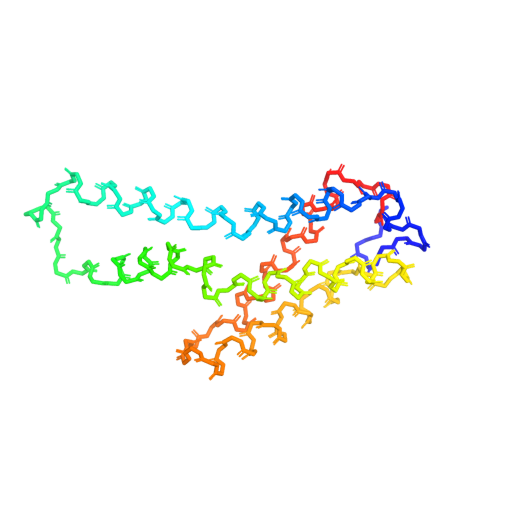OM 615 C C . MET A 1 85 ? -12.559 -0.639 10.927 1.00 87.94 85 MET A C 1
ATOM 617 O O . MET A 1 85 ? -12.838 0.015 11.931 1.00 87.94 85 MET A O 1
ATOM 621 N N . GLN A 1 86 ? -13.484 -1.333 10.257 1.00 87.94 86 GLN A N 1
ATOM 622 C CA . GLN A 1 86 ? -14.851 -1.530 10.758 1.00 87.94 86 GLN A CA 1
ATOM 623 C C . GLN A 1 86 ? -14.880 -2.464 11.973 1.00 87.94 86 GLN A C 1
ATOM 625 O O . GLN A 1 86 ? -15.691 -2.264 12.870 1.00 87.94 86 GLN A O 1
ATOM 630 N N . HIS A 1 87 ? -13.970 -3.439 12.026 1.00 87.19 87 HIS A N 1
ATOM 631 C CA . HIS A 1 87 ? -13.915 -4.449 13.086 1.00 87.19 87 HIS A CA 1
ATOM 632 C C . HIS A 1 87 ? -12.898 -4.126 14.191 1.00 87.19 87 HIS A C 1
ATOM 634 O O . HIS A 1 87 ? -12.699 -4.931 15.095 1.00 87.19 87 HIS A O 1
ATOM 640 N N . GLY A 1 88 ? -12.233 -2.967 14.132 1.00 82.94 88 GLY A N 1
ATOM 641 C CA . GLY A 1 88 ? -11.204 -2.608 15.109 1.00 82.94 88 GLY A CA 1
ATOM 642 C C . GLY A 1 88 ? -9.955 -3.500 15.047 1.00 82.94 88 GLY A C 1
ATOM 643 O 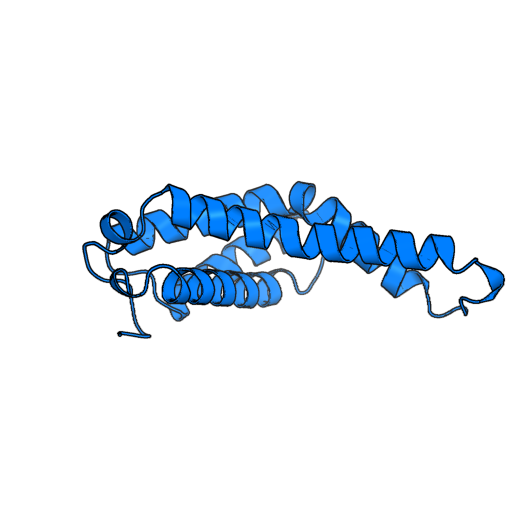O . GLY A 1 88 ? -9.246 -3.635 16.037 1.00 82.94 88 GLY A O 1
ATOM 644 N N . ALA A 1 89 ? -9.686 -4.122 13.898 1.00 84.25 89 ALA A N 1
ATOM 645 C CA . ALA A 1 89 ? -8.628 -5.118 13.724 1.00 84.25 89 ALA A CA 1
ATOM 646 C C . ALA A 1 89 ? -7.513 -4.670 12.761 1.00 84.25 89 ALA A C 1
ATOM 648 O O . ALA A 1 89 ? -6.591 -5.438 12.497 1.00 84.25 89 ALA A O 1
ATOM 649 N N . TYR A 1 90 ? -7.568 -3.443 12.223 1.00 84.50 90 TYR A N 1
ATOM 650 C CA . TYR A 1 90 ? -6.581 -2.964 11.250 1.00 84.50 90 TYR A CA 1
ATOM 651 C C . TYR A 1 90 ? -5.361 -2.317 11.926 1.00 84.50 90 TYR A C 1
ATOM 653 O O . TYR A 1 90 ? -5.326 -1.115 12.196 1.00 84.50 90 TYR A O 1
ATOM 661 N N . GLY A 1 91 ? -4.362 -3.144 12.231 1.00 85.69 91 GLY A N 1
ATOM 662 C CA . GLY A 1 91 ? -3.039 -2.782 12.745 1.00 85.69 91 GLY A CA 1
ATOM 663 C C . GLY A 1 91 ? -1.912 -2.861 11.709 1.00 85.69 91 GLY A C 1
ATOM 664 O O . GLY A 1 91 ? -2.143 -3.120 10.531 1.00 85.69 91 GLY A O 1
ATOM 665 N N . SER A 1 92 ? -0.662 -2.670 12.150 1.00 86.88 92 SER A N 1
ATOM 666 C CA . SER A 1 92 ? 0.527 -2.824 11.286 1.00 86.88 92 SER A CA 1
ATOM 667 C C . SER A 1 92 ? 0.705 -4.262 10.820 1.00 86.88 92 SER A C 1
ATOM 669 O O . SER A 1 92 ? 0.980 -4.478 9.648 1.00 86.88 92 SER A O 1
ATOM 671 N N . LEU A 1 93 ? 0.517 -5.241 11.712 1.00 88.06 93 LEU A N 1
ATOM 672 C CA . LEU A 1 93 ? 0.664 -6.655 11.363 1.00 8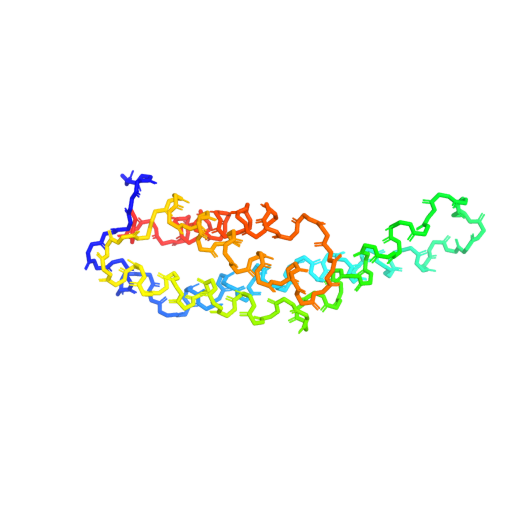8.06 93 LEU A CA 1
ATOM 673 C C . LEU A 1 93 ? -0.405 -7.099 10.360 1.00 88.06 93 LEU A C 1
ATOM 675 O O . LEU A 1 93 ? -0.077 -7.716 9.354 1.00 88.06 93 LEU A O 1
ATOM 679 N N . SER A 1 94 ? -1.675 -6.752 10.591 1.00 89.19 94 SER A N 1
ATOM 680 C CA . SER A 1 94 ? -2.753 -7.082 9.651 1.00 89.19 94 SER A CA 1
ATOM 681 C C . SER A 1 94 ? -2.578 -6.373 8.307 1.00 89.19 94 SER A C 1
ATOM 683 O O . SER A 1 94 ? -2.876 -6.965 7.276 1.00 89.19 94 SER A O 1
ATOM 685 N N . ALA A 1 95 ? -2.071 -5.133 8.301 1.00 87.81 95 ALA A N 1
ATOM 686 C CA . ALA A 1 95 ? -1.741 -4.421 7.069 1.00 87.81 95 ALA A CA 1
ATOM 687 C C . ALA A 1 95 ? -0.592 -5.110 6.319 1.00 87.81 95 ALA A C 1
ATOM 689 O O . ALA A 1 95 ? -0.715 -5.358 5.124 1.00 87.81 95 ALA A O 1
ATOM 690 N N . ALA A 1 96 ? 0.479 -5.495 7.019 1.00 89.81 96 ALA A N 1
ATOM 691 C CA . ALA A 1 96 ? 1.600 -6.225 6.436 1.00 89.81 96 ALA A CA 1
ATOM 692 C C . ALA A 1 96 ? 1.165 -7.580 5.858 1.00 89.81 96 ALA A C 1
ATOM 694 O O . ALA A 1 96 ? 1.548 -7.905 4.741 1.00 89.81 96 ALA A O 1
ATOM 695 N N . LEU A 1 97 ? 0.329 -8.342 6.573 1.00 91.38 97 LEU A N 1
ATOM 696 C CA . LEU A 1 97 ? -0.202 -9.626 6.100 1.00 91.38 97 LEU A CA 1
ATOM 697 C C . LEU A 1 97 ? -1.118 -9.456 4.885 1.00 91.38 97 LEU A C 1
ATOM 699 O O . LEU A 1 97 ? -0.977 -10.187 3.909 1.00 91.38 97 LEU A O 1
ATOM 703 N N . LEU A 1 98 ? -2.023 -8.473 4.914 1.00 91.19 98 LEU A N 1
ATOM 704 C CA . LEU A 1 98 ? -2.894 -8.158 3.781 1.00 91.19 98 LEU A CA 1
ATOM 705 C C . LEU A 1 98 ? -2.073 -7.754 2.549 1.00 91.19 98 LEU A C 1
ATOM 707 O O . LEU A 1 98 ? -2.321 -8.246 1.451 1.00 91.19 98 LEU A O 1
ATOM 711 N N . GLY A 1 99 ? -1.071 -6.895 2.745 1.00 87.81 99 GLY A N 1
ATOM 712 C CA . GLY A 1 99 ? -0.144 -6.473 1.703 1.00 87.81 99 GLY A CA 1
ATOM 713 C C . GLY A 1 99 ? 0.704 -7.617 1.158 1.00 87.81 99 GLY A C 1
ATOM 714 O O . GLY A 1 99 ? 0.863 -7.721 -0.053 1.00 87.81 99 GLY A O 1
ATOM 715 N N . ALA A 1 100 ? 1.200 -8.501 2.026 1.00 89.44 100 ALA A N 1
ATOM 716 C CA . ALA A 1 100 ? 1.967 -9.679 1.632 1.00 89.44 100 ALA A CA 1
ATOM 717 C C . ALA A 1 100 ? 1.123 -10.647 0.799 1.00 89.44 100 ALA A C 1
ATOM 719 O O . ALA A 1 100 ? 1.589 -11.126 -0.228 1.00 89.44 100 ALA A O 1
ATOM 720 N N . LEU A 1 101 ? -0.125 -10.903 1.203 1.00 90.75 101 LEU A N 1
ATOM 721 C CA . LEU A 1 101 ? -1.048 -11.773 0.471 1.00 90.75 101 LEU A CA 1
ATOM 722 C C . LEU A 1 101 ? -1.408 -11.194 -0.897 1.00 90.75 101 LEU A C 1
ATOM 724 O O . LEU A 1 101 ? -1.354 -11.901 -1.902 1.00 90.75 101 LEU A O 1
ATOM 728 N N . ALA A 1 102 ? -1.745 -9.905 -0.950 1.00 88.25 102 ALA A N 1
ATOM 729 C CA . ALA A 1 102 ? -2.080 -9.239 -2.202 1.00 88.25 102 ALA A CA 1
ATOM 730 C C . ALA A 1 102 ? -0.851 -9.141 -3.131 1.00 88.25 102 ALA A C 1
ATOM 732 O O . ALA A 1 102 ? -0.964 -9.365 -4.335 1.00 88.25 102 ALA A O 1
ATOM 733 N N . GLY A 1 103 ? 0.330 -8.876 -2.566 1.00 85.31 103 GLY A N 1
ATOM 734 C CA . GLY A 1 103 ? 1.608 -8.874 -3.274 1.00 85.31 103 GLY A CA 1
ATOM 735 C C . GLY A 1 103 ? 2.006 -10.257 -3.789 1.00 85.31 103 GLY A C 1
ATOM 736 O O . GLY A 1 103 ? 2.436 -10.376 -4.928 1.00 85.31 103 GLY A O 1
ATOM 737 N N . PHE A 1 104 ? 1.785 -11.313 -3.004 1.00 86.75 104 PHE A N 1
ATOM 738 C CA . PHE A 1 104 ? 2.023 -12.697 -3.417 1.00 86.75 104 PHE A CA 1
ATOM 739 C C . PHE A 1 104 ? 1.088 -13.123 -4.554 1.00 86.75 104 PHE A C 1
ATOM 741 O O . PHE A 1 104 ? 1.525 -13.742 -5.519 1.00 86.75 104 PHE A O 1
ATOM 748 N N . ALA A 1 105 ? -0.191 -12.743 -4.500 1.00 85.88 105 ALA A N 1
ATOM 749 C CA . ALA A 1 105 ? -1.118 -13.000 -5.601 1.00 85.88 105 ALA A CA 1
ATOM 750 C C . ALA A 1 105 ? -0.664 -12.322 -6.909 1.00 85.88 105 ALA A C 1
ATOM 752 O O . ALA A 1 105 ? -0.794 -12.906 -7.984 1.00 85.88 105 ALA A O 1
ATOM 753 N N . ALA A 1 106 ? -0.096 -11.116 -6.817 1.00 81.44 106 ALA A N 1
ATOM 754 C CA . ALA A 1 106 ? 0.484 -10.417 -7.961 1.00 81.44 106 ALA A CA 1
ATOM 755 C C . ALA A 1 106 ? 1.811 -11.029 -8.429 1.00 81.44 106 ALA A C 1
ATOM 757 O O . ALA A 1 106 ? 2.076 -11.077 -9.626 1.00 81.44 106 ALA A O 1
ATOM 758 N N . GLU A 1 107 ? 2.635 -11.528 -7.510 1.00 84.12 107 GLU A N 1
ATOM 759 C CA . GLU A 1 107 ? 3.859 -12.272 -7.823 1.00 84.12 107 GLU A CA 1
ATOM 760 C C . GLU A 1 107 ? 3.549 -13.498 -8.683 1.00 84.12 107 GLU A C 1
ATOM 762 O O . GLU A 1 107 ? 4.155 -13.683 -9.735 1.00 84.12 107 GLU A O 1
ATOM 767 N N . VAL A 1 108 ? 2.537 -14.277 -8.293 1.00 85.12 108 VAL A N 1
ATOM 768 C CA . VAL A 1 108 ? 2.095 -15.470 -9.030 1.00 85.12 108 VAL A CA 1
ATOM 769 C C . VAL A 1 108 ? 1.567 -15.122 -10.425 1.00 85.12 108 VAL A C 1
ATOM 771 O O . VAL A 1 108 ? 1.790 -15.884 -11.363 1.00 85.12 108 VAL A O 1
ATOM 774 N N . SER A 1 109 ? 0.881 -13.987 -10.592 1.00 80.50 109 SER A N 1
ATOM 775 C CA . SER A 1 109 ? 0.304 -13.602 -11.887 1.00 80.50 109 SER A CA 1
ATOM 776 C C . SER A 1 109 ? 1.288 -12.906 -12.830 1.00 80.50 109 SER A C 1
ATOM 778 O O . SER A 1 109 ? 1.132 -13.005 -14.045 1.00 80.50 109 SER A O 1
ATOM 780 N N . THR A 1 110 ? 2.293 -12.209 -12.297 1.00 73.12 110 THR A N 1
ATOM 781 C CA . THR A 1 110 ? 3.245 -11.407 -13.089 1.00 73.12 110 THR A CA 1
ATOM 782 C C . THR A 1 110 ? 4.627 -12.042 -13.222 1.00 73.12 110 THR A C 1
ATOM 784 O O . THR A 1 110 ? 5.384 -11.656 -14.108 1.00 73.12 110 THR A O 1
ATOM 787 N N . GLY A 1 111 ? 4.972 -13.001 -12.358 1.00 77.56 111 GLY A N 1
ATOM 788 C CA . GLY A 1 111 ? 6.289 -13.638 -12.317 1.00 77.56 111 GLY A CA 1
ATOM 789 C C . GLY A 1 111 ? 7.400 -12.762 -11.733 1.00 77.56 111 GLY A C 1
ATOM 790 O O . GLY A 1 111 ? 8.570 -13.102 -11.886 1.00 77.56 111 GLY A O 1
ATOM 791 N N . ILE A 1 112 ? 7.066 -11.636 -11.090 1.00 73.81 112 ILE A N 1
ATOM 792 C CA . ILE A 1 112 ? 8.051 -10.694 -10.545 1.00 73.81 112 ILE A CA 1
ATOM 793 C C . ILE A 1 112 ? 8.345 -11.051 -9.087 1.00 73.81 112 ILE A C 1
ATOM 795 O O . ILE A 1 112 ? 7.516 -10.761 -8.216 1.00 73.81 112 ILE A O 1
ATOM 799 N N . PRO A 1 113 ? 9.518 -11.641 -8.794 1.00 67.88 113 PRO A N 1
ATOM 800 C CA . PRO A 1 113 ? 9.901 -11.916 -7.420 1.00 67.88 113 PRO A CA 1
ATOM 801 C C . PRO A 1 113 ? 10.050 -10.583 -6.679 1.00 67.88 113 PRO A C 1
ATOM 803 O O . PRO A 1 113 ? 10.509 -9.605 -7.269 1.00 67.88 113 PRO A O 1
ATOM 806 N N . LEU A 1 114 ? 9.698 -10.555 -5.389 1.00 77.69 114 LEU A N 1
ATOM 807 C CA . LEU A 1 114 ? 9.689 -9.388 -4.479 1.00 77.69 114 LEU A CA 1
ATOM 808 C C . LEU A 1 114 ? 8.355 -8.635 -4.364 1.00 77.69 114 LEU A C 1
ATOM 810 O O . LEU A 1 114 ? 8.251 -7.740 -3.520 1.00 77.69 114 LEU A O 1
ATOM 814 N N . LEU A 1 115 ? 7.308 -8.996 -5.110 1.00 76.25 115 LEU A N 1
ATOM 815 C CA . LEU A 1 115 ? 6.008 -8.336 -4.945 1.00 76.25 115 LEU A CA 1
ATOM 816 C C . LEU A 1 115 ? 5.354 -8.648 -3.597 1.00 76.25 115 LEU A C 1
ATOM 818 O O . LEU A 1 115 ? 4.710 -7.764 -3.034 1.00 76.25 115 LEU A O 1
ATOM 822 N N . ALA A 1 116 ? 5.574 -9.833 -3.022 1.00 81.62 116 ALA A N 1
ATOM 823 C CA . ALA A 1 116 ? 5.107 -10.142 -1.670 1.00 81.62 116 ALA A CA 1
ATOM 824 C C . ALA A 1 116 ? 5.719 -9.221 -0.582 1.00 81.62 116 ALA A C 1
ATOM 826 O O . ALA A 1 116 ? 4.954 -8.554 0.125 1.00 81.62 116 ALA A O 1
ATOM 827 N N . PRO A 1 117 ? 7.058 -9.097 -0.433 1.00 83.06 117 PRO A N 1
ATOM 828 C CA . PRO A 1 117 ? 7.642 -8.190 0.559 1.00 83.06 117 PRO A CA 1
ATOM 829 C C . PRO A 1 117 ? 7.373 -6.708 0.260 1.00 83.06 117 PRO A C 1
ATOM 831 O O . PRO A 1 117 ? 7.146 -5.935 1.195 1.00 83.06 117 PRO A O 1
ATOM 834 N N . LEU A 1 118 ? 7.333 -6.298 -1.014 1.00 81.75 118 LEU A N 1
ATOM 835 C CA . LEU A 1 118 ? 6.974 -4.925 -1.383 1.00 81.75 118 LEU A CA 1
ATOM 836 C C . LEU A 1 118 ? 5.518 -4.611 -1.034 1.00 81.75 118 LEU A C 1
ATOM 838 O O . LEU A 1 118 ? 5.246 -3.566 -0.446 1.00 81.75 118 LEU A O 1
ATOM 842 N N . GLY A 1 119 ? 4.589 -5.526 -1.315 1.00 84.19 119 GLY A N 1
ATOM 843 C CA . GLY A 1 119 ? 3.184 -5.395 -0.935 1.00 84.19 119 GLY A CA 1
ATOM 844 C C . GLY A 1 119 ? 3.010 -5.244 0.577 1.00 84.19 119 GLY A C 1
ATOM 845 O O . GLY A 1 119 ? 2.269 -4.368 1.026 1.00 84.19 119 GLY A O 1
ATOM 846 N N . ALA A 1 120 ? 3.746 -6.027 1.373 1.00 86.75 120 ALA A N 1
ATOM 847 C CA . ALA A 1 120 ? 3.745 -5.922 2.833 1.00 86.75 120 ALA A CA 1
ATOM 848 C C . ALA A 1 120 ? 4.232 -4.547 3.320 1.00 86.75 120 ALA A C 1
ATOM 850 O O . ALA A 1 120 ? 3.579 -3.909 4.154 1.00 86.75 120 ALA A O 1
ATOM 851 N N . ALA A 1 121 ? 5.353 -4.063 2.777 1.00 85.50 121 ALA A N 1
ATOM 852 C CA . ALA A 1 121 ? 5.897 -2.750 3.109 1.00 85.50 121 ALA A CA 1
ATOM 853 C C . ALA A 1 121 ? 4.918 -1.631 2.724 1.00 85.50 121 ALA A C 1
ATOM 855 O O . ALA A 1 121 ? 4.576 -0.787 3.554 1.00 85.50 121 ALA A O 1
ATOM 856 N N . PHE A 1 122 ? 4.399 -1.660 1.497 1.00 85.69 122 PHE A N 1
ATOM 857 C CA . PHE A 1 122 ? 3.479 -0.656 0.974 1.00 85.69 122 PHE A CA 1
ATOM 858 C C . PHE A 1 122 ? 2.150 -0.602 1.729 1.00 85.69 122 PHE A C 1
ATOM 860 O O . PHE A 1 122 ? 1.699 0.489 2.072 1.00 85.69 122 PHE A O 1
ATOM 867 N N . ALA A 1 123 ? 1.547 -1.743 2.067 1.00 88.31 123 ALA A N 1
ATOM 868 C CA . ALA A 1 123 ? 0.332 -1.771 2.883 1.00 88.31 123 ALA A CA 1
ATOM 869 C C . ALA A 1 123 ? 0.581 -1.236 4.306 1.00 88.31 123 ALA A C 1
ATOM 871 O O . ALA A 1 123 ? -0.272 -0.564 4.890 1.00 88.31 123 ALA A O 1
ATOM 872 N N . THR A 1 124 ? 1.777 -1.468 4.853 1.00 89.69 124 THR A N 1
ATOM 873 C CA . THR A 1 124 ? 2.173 -0.921 6.157 1.00 89.69 124 THR A CA 1
ATOM 874 C C . THR A 1 124 ? 2.334 0.601 6.099 1.00 89.69 124 THR A C 1
ATOM 876 O O . THR A 1 124 ? 1.809 1.307 6.964 1.00 89.69 124 THR A O 1
ATOM 879 N N . PHE A 1 125 ? 2.988 1.129 5.059 1.00 88.88 125 PHE A N 1
ATOM 880 C CA . PHE A 1 125 ? 3.088 2.573 4.830 1.00 88.88 125 PHE A CA 1
ATOM 881 C C . PHE A 1 125 ? 1.723 3.214 4.581 1.00 88.88 125 PHE A C 1
ATOM 883 O O . PHE A 1 125 ? 1.424 4.242 5.183 1.00 88.88 125 PHE A O 1
ATOM 890 N N . HIS A 1 126 ? 0.859 2.574 3.792 1.00 90.62 126 HIS A N 1
ATOM 891 C CA . HIS A 1 126 ? -0.534 2.983 3.594 1.00 90.62 126 HIS A CA 1
ATOM 892 C C . HIS A 1 126 ? -1.277 3.132 4.927 1.00 90.62 126 HIS A C 1
ATOM 894 O O . HIS A 1 126 ? -1.883 4.176 5.190 1.00 90.62 126 HIS A O 1
ATOM 900 N N . ARG A 1 127 ? -1.157 2.140 5.818 1.00 88.88 127 ARG A N 1
ATOM 901 C CA . ARG A 1 127 ? -1.723 2.192 7.172 1.00 88.88 127 ARG A CA 1
ATOM 902 C C . ARG A 1 127 ? -1.153 3.350 7.989 1.00 88.88 127 ARG A C 1
ATOM 904 O O . ARG A 1 127 ? -1.912 4.037 8.670 1.00 88.88 127 ARG A O 1
ATOM 911 N N . PHE A 1 128 ? 0.156 3.591 7.932 1.00 90.25 128 PHE A N 1
ATOM 912 C CA . PHE A 1 128 ? 0.762 4.724 8.634 1.00 90.25 128 PHE A CA 1
ATOM 913 C C . PHE A 1 128 ? 0.291 6.068 8.080 1.00 90.25 128 PHE A C 1
ATOM 915 O O . PHE A 1 128 ? -0.019 6.965 8.859 1.00 90.25 128 PHE A O 1
ATOM 922 N N . THR A 1 129 ? 0.142 6.207 6.764 1.00 90.19 129 THR A N 1
ATOM 923 C CA . THR A 1 129 ? -0.424 7.414 6.153 1.00 90.19 129 THR A CA 1
ATOM 924 C C . THR A 1 129 ? -1.860 7.655 6.618 1.00 90.19 129 THR A C 1
ATOM 926 O O . THR A 1 129 ? -2.205 8.783 6.966 1.00 90.19 129 THR A O 1
ATOM 929 N N . LEU A 1 130 ? -2.688 6.609 6.710 1.00 87.69 130 LEU A N 1
ATOM 930 C CA . LEU A 1 130 ? -4.036 6.729 7.274 1.00 87.69 130 LEU A CA 1
ATOM 931 C C . LEU A 1 130 ? -4.019 7.167 8.741 1.00 87.69 130 LEU A C 1
ATOM 933 O O . LEU A 1 130 ? -4.809 8.032 9.118 1.00 87.69 130 LEU A O 1
ATOM 937 N N . ALA A 1 131 ? -3.109 6.623 9.549 1.00 86.44 131 ALA A N 1
ATOM 938 C CA . ALA A 1 131 ? -2.952 7.017 10.947 1.00 86.44 131 ALA A CA 1
ATOM 939 C C . ALA A 1 131 ? -2.470 8.471 11.103 1.00 86.44 131 ALA A C 1
ATOM 941 O O . ALA A 1 131 ? -2.909 9.157 12.021 1.00 86.44 131 ALA A O 1
ATOM 942 N N . LEU A 1 132 ? -1.629 8.970 10.192 1.00 87.81 132 LEU A N 1
ATOM 943 C CA . LEU A 1 132 ? -1.183 10.368 10.189 1.00 87.81 132 LEU A CA 1
ATOM 944 C C . LEU A 1 132 ? -2.314 11.340 9.827 1.00 87.81 132 LEU A C 1
ATOM 946 O O . LEU A 1 132 ? -2.448 12.388 10.450 1.00 87.81 132 LEU A O 1
ATOM 950 N N . ILE A 1 133 ? -3.146 10.998 8.839 1.00 86.81 133 ILE A N 1
ATOM 951 C CA . ILE A 1 133 ? -4.240 11.872 8.382 1.00 86.81 133 ILE A CA 1
ATOM 952 C C . ILE A 1 133 ? -5.437 11.805 9.340 1.00 86.81 133 ILE A C 1
ATOM 954 O O . ILE A 1 133 ? -6.122 12.803 9.571 1.00 86.81 133 ILE A O 1
ATOM 958 N N . ARG A 1 134 ? -5.727 10.620 9.886 1.00 86.88 134 ARG A N 1
ATOM 959 C CA . ARG A 1 134 ? -6.884 10.349 10.751 1.00 86.88 134 ARG A CA 1
ATOM 960 C C . ARG A 1 134 ? -6.451 9.621 12.026 1.00 86.88 134 ARG A C 1
ATOM 962 O O . ARG A 1 134 ? -6.867 8.484 12.247 1.00 86.88 134 ARG A O 1
ATOM 969 N N . PRO A 1 135 ? -5.691 10.279 12.915 1.00 82.50 135 PRO A N 1
ATOM 970 C CA . PRO A 1 135 ? -5.178 9.640 14.126 1.00 82.50 135 PRO A CA 1
ATOM 971 C C . PRO A 1 135 ? -6.286 9.138 15.057 1.00 82.50 135 PRO A C 1
ATOM 973 O O . PRO A 1 135 ? -6.117 8.124 15.712 1.00 82.50 135 PRO A O 1
ATOM 976 N N . GLY A 1 136 ? -7.460 9.781 15.072 1.00 79.12 136 GLY A N 1
ATOM 977 C CA . GLY A 1 136 ? -8.598 9.327 15.882 1.00 79.12 136 GLY A CA 1
ATOM 978 C C . GLY A 1 136 ? -9.157 7.949 15.494 1.00 79.12 136 GLY A C 1
ATOM 979 O O . GLY A 1 136 ? -9.916 7.365 16.263 1.00 79.12 136 GLY A O 1
ATOM 980 N N . ALA A 1 137 ? -8.795 7.413 14.325 1.00 77.69 137 ALA A N 1
ATOM 981 C CA . ALA A 1 137 ? -9.215 6.089 13.879 1.00 77.69 137 ALA A CA 1
ATOM 982 C C . ALA A 1 137 ? -8.305 4.940 14.377 1.00 77.69 137 ALA A C 1
ATOM 984 O O . ALA A 1 137 ? -8.657 3.775 14.158 1.00 77.69 137 ALA A O 1
ATOM 985 N N . PHE A 1 138 ? -7.175 5.244 15.041 1.00 80.88 138 PHE A N 1
ATOM 986 C CA . PHE A 1 138 ? -6.103 4.295 15.392 1.00 80.88 138 PHE A CA 1
ATOM 987 C C . PHE A 1 138 ? -5.513 4.489 16.810 1.00 80.88 138 PHE A C 1
ATOM 989 O O . PHE A 1 138 ? -5.284 5.632 17.262 1.00 80.88 138 PHE A O 1
#

Foldseek 3Di:
DDLQWWALCLDVQLDLCNLVVLLVCLLCVQLVVLCVVLVVVVVVDPVVDDPPCPVSVVSSVCSVCRCVLCVVLSVQLSVQQSVRLNRRRDHLVSLLVSQLVSQVVSCVVPVDPPSNNVRSVSSSVSSVSSCVVRVNRD